Protein AF-A0A059EXC1-F1 (afdb_monomer_lite)

Structure (mmCIF, N/CA/C/O backbone):
data_AF-A0A059EXC1-F1
#
_entry.id   AF-A0A059EXC1-F1
#
loop_
_atom_site.group_PDB
_atom_site.id
_atom_site.type_symbol
_atom_site.label_atom_id
_atom_site.label_alt_id
_atom_site.label_comp_id
_atom_site.label_asym_id
_atom_site.label_entity_id
_atom_site.label_seq_id
_atom_site.pdbx_PDB_ins_code
_atom_site.Cartn_x
_atom_site.Cartn_y
_atom_site.Cartn_z
_atom_site.occupancy
_atom_site.B_iso_or_equiv
_atom_site.auth_seq_id
_atom_site.auth_comp_id
_atom_site.auth_asym_id
_atom_site.auth_atom_id
_atom_site.pdbx_PDB_model_num
ATOM 1 N N . MET A 1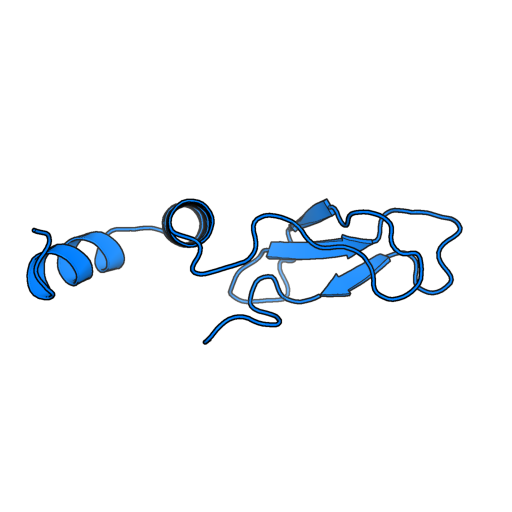 1 ? -26.201 -6.093 8.515 1.00 53.09 1 MET A N 1
ATOM 2 C CA . MET A 1 1 ? -25.712 -4.947 7.716 1.00 53.09 1 MET A CA 1
ATOM 3 C C . MET A 1 1 ? -24.972 -3.992 8.639 1.00 53.09 1 MET A C 1
ATOM 5 O O . MET A 1 1 ? -25.470 -3.719 9.725 1.00 53.09 1 MET A O 1
ATOM 9 N N . ILE A 1 2 ? -23.775 -3.542 8.266 1.00 66.00 2 ILE A N 1
ATOM 10 C CA . ILE A 1 2 ? -23.109 -2.420 8.945 1.00 66.00 2 ILE A CA 1
ATOM 11 C C . ILE A 1 2 ? -23.783 -1.151 8.407 1.00 66.00 2 ILE A C 1
ATOM 13 O O . ILE A 1 2 ? -23.821 -0.977 7.193 1.00 66.00 2 ILE A O 1
ATOM 17 N N . ASN A 1 3 ? -24.373 -0.321 9.271 1.00 83.94 3 ASN A N 1
ATOM 18 C CA . ASN A 1 3 ? -24.840 1.011 8.870 1.00 83.94 3 ASN A CA 1
ATOM 19 C C . ASN A 1 3 ? -23.682 2.026 8.964 1.00 83.94 3 ASN A C 1
ATOM 21 O O . ASN A 1 3 ? -22.628 1.712 9.528 1.00 83.94 3 ASN A O 1
ATOM 25 N N . SER A 1 4 ? -23.877 3.228 8.417 1.00 85.75 4 SER A N 1
ATOM 26 C CA . SER A 1 4 ? -22.878 4.310 8.414 1.00 85.75 4 SER A CA 1
ATOM 27 C C . SER A 1 4 ? -22.287 4.572 9.801 1.00 85.75 4 SER A C 1
ATOM 29 O O . SER A 1 4 ? -21.070 4.580 9.957 1.00 85.75 4 SER A O 1
ATOM 31 N N . ASP A 1 5 ? -23.133 4.669 10.826 1.00 88.94 5 ASP A N 1
ATOM 32 C CA . ASP A 1 5 ? -22.721 5.035 12.185 1.00 88.94 5 ASP A CA 1
ATOM 33 C C . ASP A 1 5 ? -21.818 3.981 12.825 1.00 88.94 5 ASP A C 1
ATOM 35 O O . ASP A 1 5 ? -20.879 4.289 13.563 1.00 88.94 5 ASP A O 1
ATOM 39 N N . LYS A 1 6 ? -22.106 2.701 12.566 1.00 88.00 6 LYS A N 1
ATOM 40 C CA . LYS A 1 6 ? -21.303 1.596 13.087 1.00 88.00 6 LYS A CA 1
ATOM 41 C C . LYS A 1 6 ? -19.945 1.532 12.392 1.00 88.00 6 LYS A C 1
ATOM 43 O O . LYS A 1 6 ? -18.955 1.217 13.051 1.00 88.00 6 LYS A O 1
ATOM 48 N N . LEU A 1 7 ? -19.897 1.843 11.095 1.00 87.50 7 LEU A N 1
ATOM 49 C CA . LEU A 1 7 ? -18.648 1.939 10.344 1.00 87.50 7 LEU A CA 1
ATOM 50 C C . LEU A 1 7 ? -17.792 3.098 10.862 1.00 87.50 7 LEU A C 1
ATOM 52 O O . LEU A 1 7 ? -16.634 2.889 11.204 1.00 87.50 7 LEU A O 1
ATOM 56 N N . GLU A 1 8 ? -18.366 4.290 10.998 1.00 89.56 8 GLU A N 1
ATOM 57 C CA . GLU A 1 8 ? -17.648 5.477 11.470 1.00 89.56 8 GLU A CA 1
ATOM 58 C C . GLU A 1 8 ? -17.063 5.268 12.873 1.00 89.56 8 GLU A C 1
ATOM 60 O O . GLU A 1 8 ? -15.864 5.452 13.085 1.00 89.56 8 GLU A O 1
ATOM 65 N N . LYS A 1 9 ? -17.870 4.761 13.816 1.00 91.12 9 LYS A N 1
ATOM 66 C CA . LYS A 1 9 ? -17.411 4.438 15.179 1.00 91.12 9 LYS A CA 1
ATOM 67 C C . LYS A 1 9 ? -16.276 3.416 15.206 1.00 91.12 9 LYS A C 1
ATOM 69 O O . LYS A 1 9 ? -15.485 3.425 16.147 1.00 91.12 9 LYS A O 1
ATOM 74 N N . MET A 1 10 ? -16.225 2.510 14.231 1.00 90.44 10 MET A N 1
ATOM 75 C CA . MET A 1 10 ? -15.140 1.542 14.097 1.00 90.44 10 MET A CA 1
ATOM 76 C C . MET A 1 10 ? -13.880 2.214 13.539 1.00 90.44 10 MET A C 1
ATOM 78 O O . MET A 1 10 ? -12.812 2.056 14.122 1.00 90.44 10 MET A O 1
ATOM 82 N N . LEU A 1 11 ? -14.008 2.997 12.464 1.00 89.00 11 LEU A N 1
ATOM 83 C CA . LEU A 1 11 ? -12.885 3.665 11.799 1.00 89.00 11 LEU A CA 1
ATOM 84 C C . LEU A 1 11 ? -12.184 4.681 12.708 1.00 89.00 11 LEU A C 1
ATOM 86 O O . LEU A 1 11 ? -10.959 4.723 12.736 1.00 89.00 11 LEU A O 1
ATOM 90 N N . VAL A 1 12 ? -12.937 5.457 13.493 1.00 89.19 12 VAL A N 1
ATOM 91 C CA . VAL A 1 12 ? -12.378 6.469 14.413 1.00 89.19 12 VAL A CA 1
ATOM 92 C C . VAL A 1 12 ? -11.529 5.843 15.527 1.00 89.19 12 VAL A C 1
ATOM 94 O O . VAL A 1 12 ? -10.636 6.492 16.065 1.00 89.19 12 VAL A O 1
ATOM 97 N N . LYS A 1 13 ? -11.784 4.576 15.874 1.00 92.44 13 LYS A N 1
ATOM 98 C CA . LYS A 1 13 ? -11.028 3.852 16.907 1.00 92.44 13 LYS A CA 1
ATOM 99 C C . LYS A 1 13 ? -9.762 3.183 16.375 1.00 92.44 13 LYS A C 1
ATOM 101 O O . LYS A 1 13 ? -8.941 2.764 17.184 1.00 92.44 13 LYS A O 1
ATOM 106 N N . MET A 1 14 ? -9.615 3.061 15.055 1.00 92.31 14 MET A N 1
ATOM 107 C CA . MET A 1 14 ? -8.464 2.406 14.440 1.00 92.31 14 MET A CA 1
ATOM 108 C C . MET A 1 14 ? -7.253 3.333 14.422 1.00 92.31 14 MET A C 1
ATOM 110 O O . MET A 1 14 ? -7.338 4.504 14.048 1.00 92.31 14 MET A O 1
ATOM 114 N N . ASN A 1 15 ? -6.088 2.786 14.749 1.00 90.12 15 ASN A N 1
ATOM 115 C CA . ASN A 1 15 ? -4.833 3.447 14.429 1.00 90.12 15 ASN A CA 1
ATOM 116 C C . ASN A 1 15 ? -4.542 3.358 12.914 1.00 90.12 15 ASN A C 1
ATOM 118 O O . ASN A 1 15 ? -5.219 2.665 12.154 1.00 90.12 15 ASN A O 1
ATOM 122 N N . VAL A 1 16 ? -3.511 4.070 12.450 1.00 86.81 16 VAL A N 1
ATOM 123 C CA . VAL A 1 16 ? -3.170 4.134 11.016 1.00 86.81 16 VAL A CA 1
ATOM 124 C C . VAL A 1 16 ? -2.871 2.753 10.420 1.00 86.81 16 VAL A C 1
ATOM 126 O O . VAL A 1 16 ? -3.246 2.492 9.282 1.00 86.81 16 VAL A O 1
ATOM 129 N N . GLU A 1 17 ? -2.204 1.869 11.158 1.00 87.88 17 GLU A N 1
ATOM 130 C CA . GLU A 1 17 ? 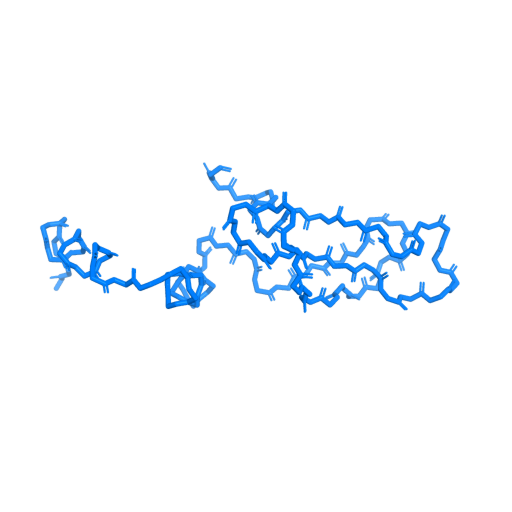-1.849 0.532 10.673 1.00 87.88 17 GLU A CA 1
ATOM 131 C C . GLU A 1 17 ? -3.085 -0.365 10.548 1.00 87.88 17 GLU A C 1
ATOM 133 O O . GLU A 1 17 ? -3.285 -1.006 9.516 1.00 87.88 17 GLU A O 1
ATOM 138 N N . GLU A 1 18 ? -3.963 -0.339 11.550 1.00 91.69 18 GLU A N 1
ATOM 139 C CA . GLU A 1 18 ? -5.254 -1.034 11.529 1.00 91.69 18 GLU A CA 1
ATOM 140 C C . GLU A 1 18 ? -6.137 -0.545 10.380 1.00 91.69 18 GLU A C 1
ATOM 142 O O . GLU A 1 18 ? -6.692 -1.357 9.639 1.00 91.69 18 GLU A O 1
ATOM 147 N N . LEU A 1 19 ? -6.208 0.774 10.180 1.00 90.62 19 LEU A N 1
ATOM 148 C CA . LEU A 1 19 ? -6.976 1.379 9.099 1.00 90.62 19 LEU A CA 1
ATOM 149 C C . LEU A 1 19 ? -6.441 0.960 7.726 1.00 90.62 19 LEU A C 1
ATOM 151 O O . LEU A 1 19 ? -7.214 0.608 6.839 1.00 90.62 19 LEU A O 1
ATOM 155 N N . ILE A 1 20 ? -5.119 0.953 7.540 1.00 89.94 20 ILE A N 1
ATOM 156 C CA . ILE A 1 20 ? -4.496 0.508 6.286 1.00 89.94 20 ILE A CA 1
ATOM 157 C C . ILE A 1 20 ? -4.791 -0.973 6.033 1.00 89.94 20 ILE A C 1
ATOM 159 O O . ILE A 1 20 ? -5.173 -1.336 4.920 1.00 89.94 20 ILE A O 1
ATOM 163 N N . ASN A 1 21 ? -4.672 -1.820 7.056 1.00 90.50 21 ASN A N 1
ATOM 164 C CA . ASN A 1 21 ? -4.985 -3.244 6.949 1.00 90.50 21 ASN A CA 1
ATOM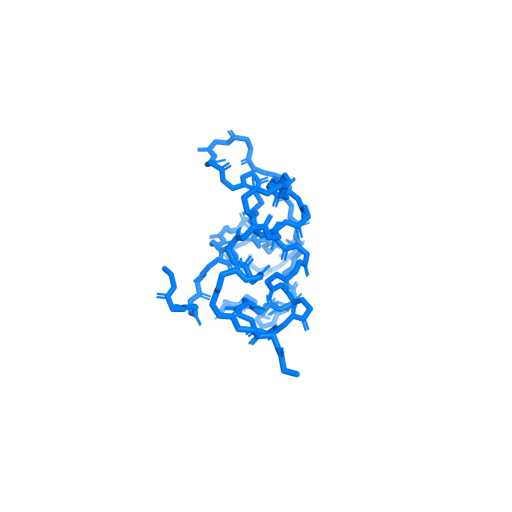 165 C C . ASN A 1 21 ? -6.463 -3.484 6.623 1.00 90.50 21 ASN A C 1
ATOM 167 O O . ASN A 1 21 ? -6.769 -4.324 5.775 1.00 90.50 21 ASN A O 1
ATOM 171 N N . TYR A 1 22 ? -7.371 -2.717 7.229 1.00 91.81 22 TYR A N 1
ATOM 172 C CA . TYR A 1 22 ? -8.794 -2.729 6.898 1.00 91.81 22 TYR A CA 1
ATOM 173 C C . TYR A 1 22 ? -9.045 -2.311 5.442 1.00 91.81 22 TYR A C 1
ATOM 175 O O . TYR A 1 22 ? -9.795 -2.972 4.721 1.00 91.81 22 TYR A O 1
ATOM 183 N N . CYS A 1 23 ? -8.389 -1.247 4.975 1.00 90.81 23 CYS A N 1
ATOM 184 C CA . CYS A 1 23 ? -8.523 -0.784 3.598 1.00 90.81 23 CYS A CA 1
ATOM 185 C C . CYS A 1 23 ? -7.973 -1.802 2.592 1.00 90.81 23 CYS A C 1
ATOM 187 O O . CYS A 1 23 ? -8.576 -2.004 1.537 1.00 90.81 23 CYS A O 1
ATOM 189 N N . PHE A 1 24 ? -6.867 -2.480 2.915 1.00 91.50 24 PHE A N 1
ATOM 190 C CA . PHE A 1 24 ? -6.364 -3.598 2.122 1.00 91.50 24 PHE A CA 1
ATOM 191 C C . PHE A 1 24 ? -7.377 -4.742 2.095 1.00 91.50 24 PHE A C 1
ATOM 193 O O . PHE A 1 24 ? -7.741 -5.201 1.015 1.00 91.50 24 PHE A O 1
ATOM 200 N N . SER A 1 25 ? -7.835 -5.221 3.257 1.00 92.00 25 SER A N 1
ATOM 201 C CA . SER A 1 25 ? -8.719 -6.390 3.359 1.00 92.00 25 SER A CA 1
ATOM 202 C C . SER A 1 25 ? -10.067 -6.172 2.675 1.00 92.00 25 SER A C 1
ATOM 204 O O . SER A 1 25 ? -10.551 -7.090 2.016 1.00 92.00 25 SER A O 1
ATOM 206 N N . SER A 1 26 ? -10.595 -4.951 2.756 1.00 90.50 26 SER A N 1
ATOM 207 C CA . SER A 1 26 ? -11.860 -4.533 2.146 1.00 90.50 26 SER A CA 1
ATOM 208 C C . SER A 1 26 ? -11.738 -4.162 0.663 1.00 90.50 26 SER A C 1
ATOM 210 O O . SER A 1 26 ? -12.746 -3.890 0.021 1.00 90.50 26 SER A O 1
ATOM 212 N N . GLY A 1 27 ? -10.522 -4.130 0.103 1.00 89.69 27 GLY A N 1
ATOM 213 C CA . GLY A 1 27 ? -10.290 -3.816 -1.310 1.00 89.69 27 GLY A CA 1
ATOM 214 C C . GLY A 1 27 ? -10.351 -2.327 -1.668 1.00 89.69 27 GLY A C 1
ATOM 215 O O . GLY A 1 27 ? -10.313 -1.992 -2.849 1.00 89.69 27 GLY A O 1
ATOM 216 N N . TYR A 1 28 ? -10.392 -1.425 -0.682 1.00 89.81 28 TYR A N 1
ATOM 217 C CA . TYR A 1 28 ? -10.361 0.025 -0.913 1.00 89.81 28 TYR A CA 1
ATOM 218 C C . TYR A 1 28 ? -9.000 0.519 -1.423 1.00 89.81 28 TYR A C 1
ATOM 220 O O . TYR A 1 28 ? -8.918 1.544 -2.099 1.00 89.81 28 TYR A O 1
ATOM 228 N N . ILE A 1 29 ? -7.925 -0.210 -1.113 1.00 92.81 29 ILE A N 1
ATOM 229 C CA . ILE A 1 29 ? -6.576 0.023 -1.639 1.00 92.81 29 ILE A CA 1
ATOM 230 C C . ILE A 1 29 ? -5.973 -1.298 -2.131 1.00 92.81 29 ILE A C 1
ATOM 232 O O . ILE A 1 29 ? -6.279 -2.378 -1.621 1.00 92.81 29 ILE A O 1
ATOM 236 N N . LYS A 1 30 ? -5.092 -1.229 -3.134 1.00 91.50 30 LYS A N 1
ATOM 237 C CA . LYS A 1 30 ? -4.503 -2.425 -3.755 1.00 91.50 30 LYS A CA 1
ATOM 238 C C . LYS A 1 30 ? -3.512 -3.111 -2.819 1.00 91.50 30 LYS A C 1
ATOM 240 O O . LYS A 1 30 ? -2.508 -2.502 -2.471 1.00 91.50 30 LYS A O 1
ATOM 245 N N . LYS A 1 31 ? -3.738 -4.391 -2.503 1.00 90.94 31 LYS A N 1
ATOM 246 C CA . LYS A 1 31 ? -2.841 -5.227 -1.674 1.00 90.94 31 LYS A CA 1
ATOM 247 C C . LYS A 1 31 ? -1.471 -5.492 -2.294 1.00 90.94 31 LYS A C 1
ATOM 249 O O . LYS A 1 31 ? -0.538 -5.836 -1.583 1.00 90.94 31 LYS A O 1
ATOM 254 N N . GLU A 1 32 ? -1.355 -5.343 -3.606 1.00 93.38 32 GLU A N 1
ATOM 255 C CA . GLU A 1 32 ? -0.123 -5.558 -4.349 1.00 93.38 32 GLU A CA 1
ATOM 256 C C . GLU A 1 32 ? -0.008 -4.563 -5.503 1.00 93.38 32 GLU A C 1
ATOM 258 O O . GLU A 1 32 ? -1.002 -4.044 -6.023 1.00 93.38 32 GLU A O 1
ATOM 263 N N . ARG A 1 33 ? 1.231 -4.281 -5.912 1.00 94.56 33 ARG A N 1
ATOM 264 C CA . ARG A 1 33 ? 1.514 -3.368 -7.017 1.00 94.56 33 ARG A CA 1
ATOM 265 C C . ARG A 1 33 ? 2.719 -3.837 -7.815 1.00 94.56 33 ARG A C 1
ATOM 267 O O . ARG A 1 33 ? 3.751 -4.167 -7.239 1.00 94.56 33 ARG A O 1
ATOM 274 N N . LYS A 1 34 ? 2.615 -3.778 -9.143 1.00 96.69 34 LYS A N 1
ATOM 275 C CA . LYS A 1 34 ? 3.753 -3.945 -10.055 1.00 96.69 34 LYS A CA 1
ATOM 276 C C . LYS A 1 34 ? 4.388 -2.598 -10.387 1.00 96.69 34 LYS A C 1
ATOM 278 O O . LYS A 1 34 ? 3.707 -1.581 -10.539 1.00 96.69 34 LYS A O 1
ATOM 283 N N . CYS A 1 35 ? 5.708 -2.587 -10.509 1.00 96.75 35 CYS A N 1
ATOM 284 C CA . CYS A 1 35 ? 6.450 -1.425 -10.970 1.00 96.75 35 CYS A CA 1
ATOM 285 C C . CYS A 1 35 ? 6.176 -1.192 -12.461 1.00 96.75 35 CYS A C 1
ATOM 287 O O . CYS A 1 35 ? 6.447 -2.068 -13.277 1.00 96.75 35 CYS A O 1
ATOM 289 N N . ILE A 1 36 ? 5.738 0.011 -12.841 1.00 95.44 36 ILE A N 1
ATOM 290 C CA . ILE A 1 36 ? 5.433 0.348 -14.247 1.00 95.44 36 ILE A CA 1
ATOM 291 C C . ILE A 1 36 ? 6.656 0.286 -15.181 1.00 95.44 36 ILE A C 1
ATOM 293 O O . ILE A 1 36 ? 6.510 0.341 -16.395 1.00 95.44 36 ILE A O 1
ATOM 297 N N . TYR A 1 37 ? 7.871 0.215 -14.625 1.00 96.69 37 TYR A N 1
ATOM 298 C CA . TYR A 1 37 ? 9.117 0.252 -15.391 1.00 96.69 37 TYR A CA 1
ATOM 299 C C . TYR A 1 37 ? 9.742 -1.124 -15.628 1.00 96.69 37 TYR A C 1
ATOM 301 O O . TYR A 1 37 ? 10.437 -1.277 -16.625 1.00 96.69 37 TYR A O 1
ATOM 309 N N . CYS A 1 38 ? 9.545 -2.086 -14.721 1.00 96.75 38 CYS A N 1
ATOM 310 C CA . CYS A 1 38 ? 10.129 -3.431 -14.826 1.00 96.75 38 CYS A CA 1
ATOM 311 C C . CYS A 1 38 ? 9.114 -4.563 -14.635 1.00 96.75 38 CYS A C 1
ATOM 313 O O . CYS A 1 38 ? 9.511 -5.721 -14.622 1.00 96.75 38 CYS A O 1
ATOM 315 N N . ASN A 1 39 ? 7.836 -4.242 -14.416 1.00 96.62 39 ASN A N 1
ATOM 316 C CA . ASN A 1 39 ? 6.727 -5.174 -14.200 1.00 96.62 39 ASN A CA 1
ATOM 317 C C . ASN A 1 39 ? 6.872 -6.152 -13.013 1.00 96.62 39 ASN A C 1
ATOM 319 O O . ASN A 1 39 ? 6.011 -7.002 -12.801 1.00 96.62 39 ASN A O 1
ATOM 323 N N . ASN A 1 40 ? 7.923 -6.018 -12.203 1.00 97.25 40 ASN A N 1
ATOM 324 C CA . ASN A 1 40 ? 8.099 -6.801 -10.985 1.00 97.25 40 ASN A CA 1
ATOM 325 C C . ASN A 1 40 ? 7.234 -6.244 -9.852 1.00 97.25 40 ASN A C 1
ATOM 327 O O . ASN A 1 40 ? 6.973 -5.035 -9.789 1.00 97.25 40 ASN A O 1
ATOM 331 N N . TYR A 1 41 ? 6.820 -7.125 -8.944 1.00 97.38 41 TYR A N 1
ATOM 332 C CA . TYR A 1 41 ? 6.116 -6.737 -7.728 1.00 97.38 41 TYR A CA 1
ATOM 333 C C . TYR A 1 41 ? 6.975 -5.802 -6.871 1.00 97.38 41 TYR A C 1
ATOM 335 O O . TYR A 1 41 ? 8.192 -5.949 -6.755 1.00 97.38 41 TYR A O 1
ATOM 343 N N . MET A 1 42 ? 6.324 -4.791 -6.309 1.00 97.25 42 MET A N 1
ATOM 344 C CA . MET A 1 42 ? 6.925 -3.827 -5.399 1.00 97.25 42 MET A CA 1
ATOM 345 C C . MET A 1 42 ? 6.740 -4.297 -3.959 1.00 97.25 42 MET A C 1
ATOM 347 O O . MET A 1 42 ? 5.727 -4.900 -3.618 1.00 97.25 42 MET A O 1
ATOM 351 N N . GLU A 1 43 ? 7.688 -3.956 -3.095 1.00 97.00 43 GLU A N 1
ATOM 352 C CA . GLU A 1 43 ? 7.595 -4.244 -1.667 1.00 97.00 43 GLU A CA 1
ATOM 353 C C . GLU A 1 43 ? 6.951 -3.074 -0.925 1.00 97.00 43 GLU A C 1
ATOM 355 O O . GLU A 1 43 ? 7.239 -1.906 -1.208 1.00 97.00 43 GLU A O 1
ATOM 360 N N . LEU A 1 44 ? 6.121 -3.376 0.070 1.00 94.62 44 LEU A N 1
ATOM 361 C CA . LEU A 1 44 ? 5.599 -2.372 0.987 1.00 94.62 44 LEU A CA 1
ATOM 362 C C . LEU A 1 44 ? 6.697 -1.996 1.991 1.00 94.62 44 LEU A C 1
ATOM 364 O O . LEU A 1 44 ? 7.216 -2.848 2.713 1.00 94.62 44 LEU A O 1
ATOM 368 N N . LYS A 1 45 ? 7.094 -0.721 2.033 1.00 94.56 45 LYS A N 1
ATOM 369 C CA . LYS A 1 45 ? 8.164 -0.231 2.916 1.00 94.56 45 LYS A CA 1
ATOM 370 C C . LYS A 1 45 ? 7.724 0.989 3.708 1.00 94.56 45 LYS A C 1
AT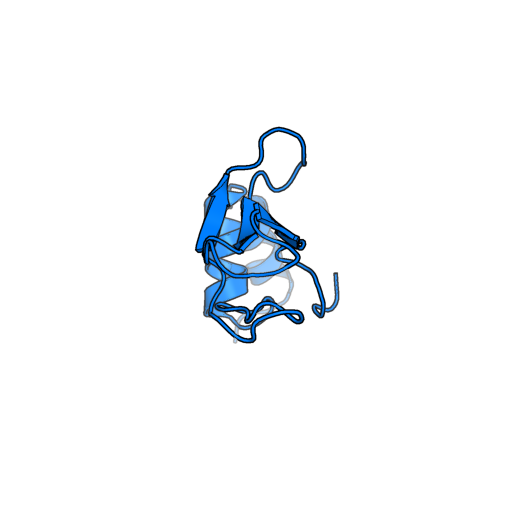OM 372 O O . LYS A 1 45 ? 7.011 1.854 3.191 1.00 94.56 45 LYS A O 1
ATOM 377 N N . LYS A 1 46 ? 8.245 1.093 4.936 1.00 91.56 46 LYS A N 1
ATOM 378 C CA . LYS A 1 46 ? 8.094 2.287 5.769 1.00 91.56 46 LYS A CA 1
ATOM 379 C C . LYS A 1 46 ? 8.739 3.503 5.098 1.00 91.56 46 LYS A C 1
ATOM 381 O O . LYS A 1 46 ? 9.842 3.418 4.555 1.00 91.56 46 LYS A O 1
ATOM 386 N N . ASN A 1 47 ? 8.041 4.630 5.134 1.00 89.75 47 ASN A N 1
ATOM 387 C CA . ASN A 1 47 ? 8.505 5.921 4.644 1.00 89.75 47 ASN A CA 1
ATOM 388 C C . ASN A 1 47 ? 8.084 7.020 5.622 1.00 89.75 47 ASN A C 1
ATOM 390 O O . ASN A 1 47 ? 6.982 7.550 5.529 1.00 89.75 47 ASN A O 1
ATOM 394 N N . ASN A 1 48 ? 8.974 7.377 6.544 1.00 86.12 48 ASN A N 1
ATOM 395 C CA . ASN A 1 48 ? 8.673 8.325 7.621 1.00 86.12 48 ASN A CA 1
ATOM 396 C C . ASN A 1 48 ? 8.432 9.765 7.135 1.00 86.12 48 ASN A C 1
ATOM 398 O O . ASN A 1 48 ? 7.945 10.584 7.905 1.00 86.12 48 ASN A O 1
ATOM 402 N N . ASN A 1 49 ? 8.716 10.060 5.863 1.00 85.44 49 ASN A N 1
ATOM 403 C CA . ASN A 1 49 ? 8.541 11.389 5.277 1.00 85.44 49 ASN A CA 1
ATOM 404 C C . ASN A 1 49 ? 7.101 11.657 4.808 1.00 85.44 49 ASN A C 1
ATOM 406 O O . ASN A 1 49 ? 6.831 12.709 4.238 1.00 85.44 49 ASN A O 1
ATOM 410 N N . ILE A 1 50 ? 6.180 10.702 4.985 1.00 83.31 50 ILE A N 1
ATOM 411 C CA . ILE A 1 50 ? 4.771 10.847 4.602 1.00 83.31 50 ILE A CA 1
ATOM 412 C C . ILE A 1 50 ? 3.841 10.438 5.749 1.00 83.31 50 ILE A C 1
ATOM 414 O O . ILE A 1 50 ? 4.157 9.539 6.527 1.00 83.31 50 ILE A O 1
ATOM 418 N N . LYS A 1 51 ? 2.651 11.049 5.814 1.00 79.44 51 LYS A N 1
ATOM 419 C CA . LYS A 1 51 ? 1.661 10.848 6.893 1.00 79.44 51 LYS A CA 1
ATOM 420 C C . LYS A 1 51 ? 1.267 9.379 7.101 1.00 79.44 51 LYS A C 1
ATOM 422 O O . LYS A 1 51 ? 1.182 8.916 8.231 1.00 79.44 51 LYS A O 1
ATOM 427 N N . ILE A 1 52 ? 1.075 8.648 6.003 1.00 83.00 52 ILE A N 1
ATOM 428 C CA . ILE A 1 52 ? 0.666 7.231 5.985 1.00 83.00 52 ILE A CA 1
ATOM 429 C C . ILE A 1 52 ? 1.814 6.291 6.391 1.00 83.00 52 ILE A C 1
ATOM 431 O O . ILE A 1 52 ? 1.596 5.127 6.705 1.00 83.00 52 ILE A O 1
ATOM 435 N N . LYS A 1 53 ? 3.055 6.788 6.394 1.00 87.75 53 LYS A N 1
ATOM 436 C CA . LYS A 1 53 ? 4.277 6.052 6.738 1.00 87.75 53 LYS A CA 1
ATOM 437 C C . LYS A 1 53 ? 4.549 4.784 5.919 1.00 87.75 53 LYS A C 1
ATOM 439 O O . LYS A 1 53 ? 5.510 4.092 6.233 1.00 87.75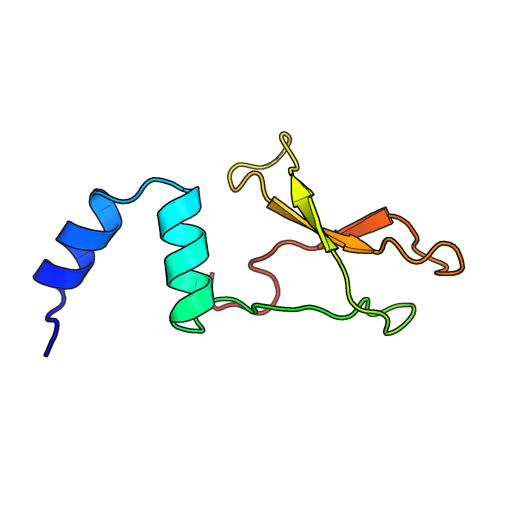 53 LYS A O 1
ATOM 444 N N . LEU A 1 54 ? 3.798 4.495 4.853 1.00 91.94 54 LEU A N 1
ATOM 445 C CA . LEU A 1 54 ? 3.971 3.322 3.987 1.00 91.94 54 LEU A CA 1
ATOM 446 C C . LEU A 1 54 ? 3.935 3.700 2.502 1.00 91.94 54 LEU A C 1
ATOM 448 O O . LEU A 1 54 ? 3.113 4.503 2.066 1.00 91.94 54 LEU A O 1
ATOM 452 N N . THR A 1 55 ? 4.825 3.096 1.714 1.00 95.06 55 THR A N 1
ATOM 453 C CA . THR A 1 55 ? 4.885 3.254 0.250 1.00 95.06 55 THR A CA 1
ATOM 454 C C . THR A 1 55 ? 5.233 1.940 -0.431 1.00 95.06 55 THR A C 1
ATOM 456 O O . THR A 1 55 ? 5.971 1.129 0.129 1.00 95.06 55 THR A O 1
ATOM 459 N N . TRP A 1 56 ? 4.777 1.772 -1.669 1.00 96.38 56 TRP A N 1
ATOM 460 C CA . TRP A 1 56 ? 5.290 0.743 -2.566 1.00 96.38 56 TRP A CA 1
ATOM 461 C C . TRP A 1 56 ? 6.676 1.142 -3.057 1.00 96.38 56 TRP A C 1
ATOM 463 O O . TRP A 1 56 ? 6.848 2.249 -3.572 1.00 96.38 56 TRP A O 1
ATOM 473 N N . ARG A 1 57 ? 7.659 0.249 -2.939 1.00 97.06 57 ARG A N 1
ATOM 474 C CA . ARG A 1 57 ? 9.034 0.468 -3.396 1.00 97.06 57 ARG A CA 1
ATOM 475 C C . ARG A 1 57 ? 9.483 -0.630 -4.353 1.00 97.06 57 ARG A C 1
ATOM 477 O O . ARG A 1 57 ? 9.390 -1.810 -4.031 1.00 97.06 57 ARG A O 1
ATOM 484 N N . CYS A 1 58 ? 10.011 -0.256 -5.518 1.00 97.75 58 CYS A N 1
ATOM 485 C CA . CYS A 1 58 ? 10.635 -1.234 -6.408 1.00 97.75 58 CYS A CA 1
ATOM 486 C C . CYS A 1 58 ? 11.990 -1.650 -5.833 1.00 97.75 58 CYS A C 1
ATOM 488 O O . CYS A 1 58 ? 12.905 -0.827 -5.748 1.00 97.75 58 CYS A O 1
ATOM 490 N N . CYS A 1 59 ? 12.128 -2.925 -5.482 1.00 96.50 59 CYS A N 1
ATOM 491 C CA . CYS A 1 59 ? 13.372 -3.495 -4.964 1.00 96.50 59 CYS A CA 1
ATOM 492 C C . CYS A 1 59 ? 14.151 -4.310 -6.010 1.00 96.50 59 CYS A C 1
ATOM 494 O O . CYS A 1 59 ? 15.239 -4.791 -5.718 1.00 96.50 59 CYS A O 1
ATOM 496 N N . TYR A 1 60 ? 13.646 -4.412 -7.242 1.00 97.19 60 TYR A N 1
ATOM 497 C CA . TYR A 1 60 ? 14.343 -5.100 -8.326 1.00 97.19 60 TYR A CA 1
ATOM 498 C C . TYR A 1 60 ? 15.530 -4.269 -8.838 1.00 97.19 60 TYR A C 1
ATOM 500 O O . TYR A 1 60 ? 15.330 -3.173 -9.370 1.00 97.19 60 TYR A O 1
ATOM 508 N N . SER A 1 61 ? 16.754 -4.765 -8.646 1.00 95.56 61 SER A N 1
ATOM 509 C CA . SER A 1 61 ? 18.007 -4.026 -8.869 1.00 95.56 61 SER A CA 1
ATOM 510 C C . SER A 1 61 ? 18.271 -3.671 -10.333 1.00 95.56 61 SER A C 1
ATOM 512 O O . SER A 1 61 ? 18.782 -2.589 -10.602 1.00 95.56 61 SER A O 1
ATOM 514 N N . SER A 1 62 ? 17.868 -4.517 -11.283 1.00 96.62 62 SER A N 1
ATOM 515 C CA . SER A 1 62 ? 17.993 -4.250 -12.726 1.00 96.62 62 SER A CA 1
ATOM 516 C C . SER A 1 62 ? 16.861 -3.377 -13.286 1.00 96.62 62 SER A C 1
ATOM 518 O O . SER A 1 62 ? 16.810 -3.089 -14.481 1.00 96.62 62 SER A O 1
ATOM 520 N N . CYS A 1 63 ? 15.945 -2.896 -12.440 1.00 97.25 63 CYS A N 1
ATOM 521 C CA . CYS A 1 63 ? 14.962 -1.906 -12.855 1.00 97.25 63 CYS A CA 1
ATOM 522 C C . CYS A 1 63 ? 15.635 -0.553 -13.126 1.00 97.25 63 CYS A C 1
ATOM 524 O O . CYS A 1 63 ? 16.243 0.035 -12.233 1.00 97.25 63 CYS A O 1
ATOM 526 N N . ARG A 1 64 ? 15.377 0.038 -14.301 1.00 96.31 64 ARG A N 1
ATOM 527 C CA . ARG A 1 64 ? 15.796 1.415 -14.650 1.00 96.31 64 ARG A CA 1
ATOM 528 C C . ARG A 1 64 ? 15.321 2.506 -13.676 1.00 96.31 64 ARG A C 1
ATOM 530 O O . ARG A 1 64 ? 15.781 3.640 -13.732 1.00 96.31 64 ARG A O 1
ATOM 537 N N . LYS A 1 65 ? 14.354 2.187 -12.812 1.00 96.38 65 LYS A N 1
ATOM 538 C CA . LYS A 1 65 ? 13.837 3.044 -11.735 1.00 96.38 65 LYS A CA 1
ATOM 539 C C . LYS A 1 65 ? 13.898 2.325 -10.382 1.00 96.38 65 LYS A C 1
ATOM 541 O O . LYS A 1 65 ? 12.951 2.389 -9.599 1.00 96.38 65 LYS A O 1
ATOM 546 N N . TYR A 1 66 ? 14.990 1.607 -10.116 1.00 95.62 66 TYR A N 1
ATOM 547 C CA . TYR A 1 66 ? 15.249 0.969 -8.826 1.00 95.62 66 TYR A CA 1
ATOM 548 C C . TYR A 1 66 ? 15.009 1.943 -7.661 1.00 95.62 66 TYR A C 1
ATOM 550 O O 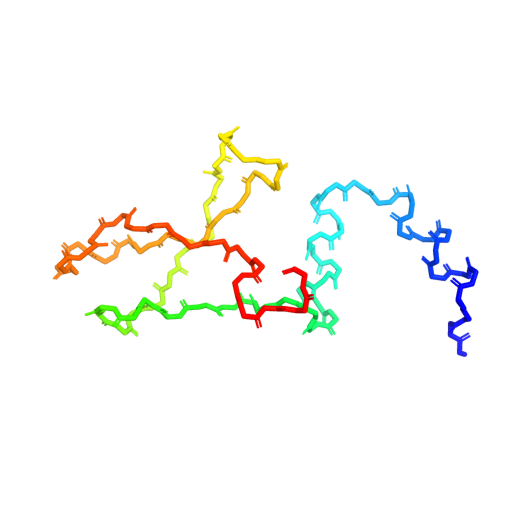. TYR A 1 66 ? 15.354 3.123 -7.728 1.00 95.62 66 TYR A O 1
ATOM 558 N N . ARG A 1 67 ? 14.379 1.450 -6.587 1.00 94.81 67 ARG A N 1
ATOM 559 C CA . ARG A 1 67 ? 13.974 2.211 -5.392 1.00 94.81 67 ARG A CA 1
ATOM 560 C C . ARG A 1 67 ? 12.968 3.335 -5.640 1.00 94.81 67 ARG A C 1
ATOM 562 O O . ARG A 1 67 ? 12.734 4.113 -4.711 1.00 94.81 67 ARG A O 1
ATOM 569 N N . ASN A 1 68 ? 12.342 3.413 -6.817 1.00 95.19 68 ASN A N 1
ATOM 570 C CA . ASN A 1 68 ? 11.212 4.317 -6.998 1.00 95.19 68 ASN A CA 1
ATOM 571 C C . ASN A 1 68 ? 10.114 4.012 -5.970 1.00 95.19 68 ASN A C 1
ATOM 573 O O . ASN A 1 68 ? 9.965 2.882 -5.497 1.00 95.19 68 ASN A O 1
ATOM 577 N N . ARG A 1 69 ? 9.380 5.058 -5.597 1.00 95.31 69 ARG A N 1
ATOM 578 C CA . ARG A 1 69 ? 8.321 4.990 -4.595 1.00 95.31 69 ARG A CA 1
ATOM 579 C C . ARG A 1 69 ? 6.996 5.333 -5.241 1.00 95.31 69 ARG A C 1
ATOM 581 O O . ARG A 1 69 ? 6.932 6.231 -6.078 1.00 95.31 69 ARG A O 1
ATOM 588 N N . VAL A 1 70 ? 5.948 4.642 -4.827 1.00 94.81 70 VAL A N 1
ATOM 589 C CA . VAL A 1 70 ? 4.575 4.939 -5.217 1.00 94.81 70 VAL A CA 1
ATOM 590 C C . VAL A 1 70 ? 3.705 4.929 -3.964 1.00 94.81 70 VAL A C 1
ATOM 592 O O . VAL A 1 70 ? 3.892 4.095 -3.078 1.00 94.81 70 VAL A O 1
ATOM 595 N N . SER A 1 71 ? 2.776 5.882 -3.870 1.00 92.94 71 SER A N 1
ATOM 596 C CA . SER A 1 71 ? 1.798 5.920 -2.778 1.00 92.94 71 SER A CA 1
ATOM 597 C C . SER A 1 71 ? 0.987 4.623 -2.738 1.00 92.94 71 SER A C 1
ATOM 599 O O . SER A 1 71 ? 0.634 4.084 -3.789 1.00 92.94 71 SER A O 1
ATOM 601 N N . ILE A 1 72 ? 0.651 4.140 -1.541 1.00 93.75 72 ILE A N 1
ATOM 602 C CA . ILE A 1 72 ? -0.273 3.004 -1.393 1.00 93.75 72 ILE A CA 1
ATOM 603 C C . ILE A 1 72 ? -1.699 3.355 -1.841 1.00 93.75 72 ILE A C 1
ATOM 605 O O . ILE A 1 72 ? -2.450 2.462 -2.213 1.00 93.75 72 ILE A O 1
ATOM 609 N N . LEU A 1 73 ? -2.031 4.652 -1.863 1.00 92.44 73 LEU A N 1
ATOM 610 C CA . LEU A 1 73 ? -3.310 5.191 -2.336 1.00 92.44 73 LEU A CA 1
ATOM 611 C C . LEU A 1 73 ? -3.342 5.407 -3.853 1.00 92.44 73 LEU A C 1
ATOM 613 O O . LEU A 1 73 ? -4.346 5.840 -4.411 1.00 92.44 73 LEU A O 1
ATOM 617 N N . LYS A 1 74 ? -2.233 5.158 -4.556 1.00 91.44 74 LYS A N 1
ATOM 618 C CA . LYS A 1 74 ? -2.191 5.386 -5.997 1.00 91.44 74 LYS A CA 1
ATOM 619 C C . LYS A 1 74 ? -3.172 4.439 -6.693 1.00 91.44 74 LYS A C 1
ATOM 621 O O . LYS A 1 74 ? -3.071 3.223 -6.539 1.00 91.44 74 LYS A O 1
ATOM 626 N N . ASP A 1 75 ? -4.042 5.020 -7.515 1.00 87.06 75 ASP A N 1
ATOM 627 C CA . ASP A 1 75 ? -5.140 4.334 -8.209 1.00 87.06 75 ASP A CA 1
ATOM 628 C C . ASP A 1 75 ? -6.235 3.826 -7.247 1.00 87.06 75 ASP A C 1
ATOM 630 O O . ASP A 1 75 ? -6.921 2.852 -7.554 1.00 87.06 75 ASP A O 1
ATOM 634 N N . SER A 1 76 ? -6.367 4.461 -6.076 1.00 83.25 76 SER A N 1
ATOM 635 C CA . SER A 1 76 ? -7.525 4.339 -5.185 1.00 83.25 76 SER A CA 1
ATOM 636 C C . SER A 1 76 ? -8.411 5.586 -5.290 1.00 83.25 76 SER A C 1
ATOM 638 O O . SER A 1 76 ? -8.043 6.548 -5.959 1.00 83.25 76 SER A O 1
ATOM 640 N N . PHE A 1 77 ? -9.575 5.561 -4.641 1.00 74.38 77 PHE A N 1
ATOM 641 C CA . PHE A 1 77 ? -10.529 6.678 -4.624 1.00 74.38 77 PHE A CA 1
ATOM 642 C C . PHE A 1 77 ? -10.067 7.879 -3.763 1.00 74.38 77 PHE A C 1
ATOM 644 O O . PHE A 1 77 ? -10.705 8.927 -3.801 1.00 74.38 77 PHE A O 1
ATOM 651 N N . PHE A 1 78 ? -8.985 7.725 -2.988 1.00 69.25 78 PHE A N 1
ATOM 652 C CA . PHE A 1 78 ? -8.457 8.718 -2.040 1.00 69.25 78 PHE A CA 1
ATOM 653 C C . PHE A 1 78 ? -7.366 9.622 -2.623 1.00 69.25 78 PHE A C 1
ATOM 655 O O . PHE A 1 78 ? -6.563 9.134 -3.456 1.00 69.25 78 PHE A O 1
#

pLDDT: mean 90.66, std 7.32, range [53.09, 97.75]

Secondary structure (DSSP, 8-state):
---HHHHHHHHTT--HHHHHHHHHHTTSS-S--B-TTT-PBPEEEE-TTSTT-EEEE---TTSTTTT-EEETTTTS--

Sequence (78 aa):
MINSDKLEKMLVKMNVEELINYCFSSGYIKKERKCIYCNNYMELKKNNNIKIKLTWRCCYSSCRKYRNRVSILKDSFF

Foldseek 3Di:
DQDPVNVVVVCVPDDLVRNVVVCCVVVQFPPWDADPQPRDIFDWAADPVDPSRIWTFACPPPGPQHRDTHHSCVVGPD

Organism: NCBI:txid1288291

Radius of gyration: 14.8 Å; chains: 1; bounding box: 44×18×32 Å